Protein AF-A0A0N5CCK6-F1 (afdb_monomer_lite)

Sequence (85 aa):
MVRGKINPILRVHPIVSIIHTCNEPDKRCYFVVPFIIPDYYITTGSQLKFVYSVGTLELSKFYQGQKIECTKRLSRKIKNGYINY

Foldseek 3Di:
DDDDDDDDPDQDWDKDWDWACQVPPDPQKIKIHIDTDDSVQDDPDDDGPDDDDPDDDDVNDDDPPIDMDRDPVVVCPVVVDPPDD

pLDDT: mean 87.28, std 11.39, range [33.81, 95.38]

Organism: Strongyloides papillosus (NCBI:txid174720)

Structure (mmCIF, N/CA/C/O backbone):
data_AF-A0A0N5CCK6-F1
#
_entry.id   AF-A0A0N5CCK6-F1
#
loop_
_atom_site.group_PDB
_atom_site.id
_atom_site.type_symbol
_atom_site.label_atom_id
_atom_site.label_alt_id
_atom_site.label_comp_id
_atom_site.label_asym_id
_atom_site.label_entity_id
_atom_site.label_seq_id
_atom_site.pdbx_PDB_ins_code
_atom_site.Cartn_x
_atom_site.Cartn_y
_atom_site.Cartn_z
_atom_site.occupancy
_atom_site.B_iso_or_equiv
_atom_site.auth_seq_id
_atom_site.auth_comp_id
_atom_site.auth_asym_id
_atom_site.auth_atom_id
_atom_site.pdbx_PDB_model_num
ATOM 1 N N . MET A 1 1 ? 0.383 -10.921 5.648 1.00 81.88 1 MET A N 1
ATOM 2 C CA . MET A 1 1 ? -0.434 -9.998 6.471 1.00 81.88 1 MET A CA 1
ATOM 3 C C . MET A 1 1 ? 0.504 -8.979 7.097 1.00 81.88 1 MET A C 1
ATOM 5 O O . MET A 1 1 ? 1.495 -9.397 7.677 1.00 81.88 1 MET A O 1
ATOM 9 N N . VAL A 1 2 ? 0.224 -7.683 6.960 1.00 88.88 2 VAL A N 1
ATOM 10 C CA . VAL A 1 2 ? 1.003 -6.605 7.596 1.00 88.88 2 VAL A CA 1
ATOM 11 C C . VAL A 1 2 ? 0.205 -6.072 8.785 1.00 88.88 2 VAL A C 1
ATOM 13 O O . VAL A 1 2 ? -1.018 -5.969 8.702 1.00 88.88 2 VAL A O 1
ATOM 16 N N . ARG A 1 3 ? 0.878 -5.776 9.899 1.00 88.19 3 ARG A N 1
ATOM 17 C CA . ARG A 1 3 ? 0.283 -5.186 11.107 1.00 88.19 3 ARG A CA 1
ATOM 18 C C . ARG A 1 3 ? 1.141 -4.005 11.544 1.00 88.19 3 ARG A C 1
ATOM 20 O O . ARG A 1 3 ? 2.348 -4.030 11.344 1.00 88.19 3 ARG A O 1
ATOM 27 N N . GLY A 1 4 ? 0.514 -2.999 12.139 1.00 86.56 4 GLY A N 1
ATOM 28 C CA . GLY A 1 4 ? 1.205 -1.852 12.716 1.00 86.56 4 GLY A CA 1
ATOM 29 C C . GLY A 1 4 ? 0.535 -1.442 14.018 1.00 86.56 4 GLY A C 1
ATOM 30 O O . GLY A 1 4 ? -0.681 -1.571 14.161 1.00 86.56 4 GLY A O 1
ATOM 31 N N . LYS A 1 5 ? 1.336 -0.959 14.965 1.00 88.25 5 LYS A N 1
ATOM 32 C CA . LYS A 1 5 ? 0.872 -0.399 16.232 1.00 88.25 5 LYS A CA 1
ATOM 33 C C . LYS A 1 5 ? 1.533 0.953 16.433 1.00 88.25 5 LYS A C 1
ATOM 35 O O . LYS A 1 5 ? 2.703 1.139 16.123 1.00 88.25 5 LYS A O 1
ATOM 40 N N . ILE A 1 6 ? 0.774 1.890 16.973 1.00 87.88 6 ILE A N 1
ATOM 41 C CA . ILE A 1 6 ? 1.273 3.195 17.383 1.00 87.88 6 ILE A CA 1
ATOM 42 C C . ILE A 1 6 ? 0.591 3.575 18.696 1.00 87.88 6 ILE A C 1
ATOM 44 O O . ILE A 1 6 ? -0.533 3.143 18.952 1.00 87.88 6 ILE A O 1
ATOM 48 N N . ASN A 1 7 ? 1.270 4.374 19.518 1.00 85.12 7 ASN A N 1
ATOM 49 C CA . ASN A 1 7 ? 0.713 4.968 20.733 1.00 85.12 7 ASN A CA 1
ATOM 50 C C . ASN A 1 7 ? 0.580 6.483 20.515 1.00 85.12 7 ASN A C 1
ATOM 52 O O . ASN A 1 7 ? 1.482 7.229 20.901 1.00 85.12 7 ASN A O 1
ATOM 56 N N . PRO A 1 8 ? -0.468 6.955 19.821 1.00 74.69 8 PRO A N 1
ATOM 57 C CA . PRO A 1 8 ? -0.548 8.353 19.456 1.00 74.69 8 PRO A CA 1
ATOM 58 C C . PRO A 1 8 ? -1.291 9.159 20.526 1.00 74.69 8 PRO A C 1
ATOM 60 O O . PRO A 1 8 ? -2.213 8.668 21.175 1.00 74.69 8 PRO A O 1
ATOM 63 N N . ILE A 1 9 ? -0.908 10.428 20.668 1.00 70.69 9 ILE A N 1
ATOM 64 C CA . ILE A 1 9 ? -1.656 11.420 21.458 1.00 70.69 9 ILE A CA 1
ATOM 65 C C . ILE A 1 9 ? -2.885 11.917 20.663 1.00 70.69 9 ILE A C 1
ATOM 67 O O . ILE A 1 9 ? -3.882 12.327 21.248 1.00 70.69 9 ILE A O 1
ATOM 71 N N . LEU A 1 10 ? -2.835 11.848 19.323 1.00 80.19 10 LEU A N 1
ATOM 72 C CA . LEU A 1 10 ? -3.865 12.339 18.396 1.00 80.19 10 LEU A CA 1
ATOM 73 C C . LEU A 1 10 ? -4.427 11.223 17.500 1.00 80.19 10 LEU A C 1
ATOM 75 O O . LEU A 1 10 ? -3.848 10.142 17.389 1.00 80.19 10 LEU A O 1
ATOM 79 N N . ARG A 1 11 ? -5.547 11.494 16.814 1.00 80.75 11 ARG A N 1
ATOM 80 C CA . ARG A 1 11 ? -6.092 10.585 15.791 1.00 80.75 11 ARG A CA 1
ATOM 81 C C . ARG A 1 11 ? -5.085 10.427 14.641 1.00 80.75 11 ARG A C 1
ATOM 83 O O . ARG A 1 11 ? -4.491 11.402 14.192 1.00 80.75 11 ARG A O 1
ATOM 90 N N . VAL A 1 12 ? -4.908 9.192 14.173 1.00 85.62 12 VAL A N 1
ATOM 91 C CA . VAL A 1 12 ? -3.996 8.836 13.076 1.00 85.62 12 VAL A CA 1
ATOM 92 C C . VAL A 1 12 ? -4.777 8.361 11.856 1.00 85.62 12 VAL A C 1
ATOM 94 O O . VAL A 1 12 ? -5.786 7.679 12.007 1.00 85.62 12 VAL A O 1
ATOM 97 N N . HIS A 1 13 ? -4.269 8.674 10.663 1.00 90.31 13 HIS A N 1
ATOM 98 C CA . HIS A 1 13 ? -4.806 8.210 9.380 1.00 90.31 13 HIS A CA 1
ATOM 99 C C . HIS A 1 13 ? -3.722 7.398 8.653 1.00 90.31 13 HIS A C 1
ATOM 101 O O . HIS A 1 13 ? -2.844 7.979 8.008 1.00 90.31 13 HIS A O 1
ATOM 107 N N . PRO A 1 14 ? -3.694 6.064 8.822 1.00 90.25 14 PRO A N 1
ATOM 108 C CA . PRO A 1 14 ? -2.623 5.240 8.297 1.00 90.25 14 PRO A CA 1
ATOM 109 C C . PRO A 1 14 ? -2.723 5.083 6.780 1.00 90.25 14 PRO A C 1
ATOM 111 O O . PRO A 1 14 ? -3.801 4.900 6.215 1.00 90.25 14 PRO A O 1
ATOM 114 N N . ILE A 1 15 ? -1.558 5.079 6.135 1.00 92.25 15 ILE A N 1
ATOM 115 C CA . ILE A 1 15 ? -1.402 4.771 4.715 1.00 92.25 15 ILE A CA 1
ATOM 116 C C . ILE A 1 15 ? -0.483 3.559 4.604 1.00 92.25 15 ILE A C 1
ATOM 118 O O . ILE A 1 15 ? 0.632 3.568 5.127 1.00 92.25 15 ILE A O 1
ATOM 122 N N . VAL A 1 16 ? -0.936 2.528 3.897 1.00 91.56 16 VAL A N 1
ATOM 123 C CA . VAL A 1 16 ? -0.114 1.379 3.505 1.00 91.56 16 VAL A CA 1
ATOM 124 C C . VAL A 1 16 ? 0.177 1.516 2.023 1.00 91.56 16 VAL A C 1
ATOM 126 O O . VAL A 1 16 ? -0.729 1.769 1.244 1.00 91.56 16 VAL A O 1
ATOM 129 N N . SER A 1 17 ? 1.434 1.385 1.612 1.00 92.88 17 SER A N 1
ATOM 130 C CA . SER A 1 17 ? 1.801 1.482 0.197 1.00 92.88 17 SER A CA 1
ATOM 131 C C . SER A 1 17 ? 2.454 0.200 -0.287 1.00 92.88 17 SER A C 1
ATOM 133 O O . SER A 1 17 ? 3.296 -0.367 0.407 1.00 92.88 17 SER A O 1
ATOM 135 N N . ILE A 1 18 ? 2.082 -0.231 -1.489 1.00 93.44 18 ILE A N 1
ATOM 136 C CA . ILE A 1 18 ? 2.769 -1.305 -2.205 1.00 93.44 18 ILE A CA 1
ATOM 137 C C . ILE A 1 18 ? 3.828 -0.663 -3.088 1.00 93.44 18 ILE A C 1
ATOM 139 O O . ILE A 1 18 ? 3.525 0.241 -3.865 1.00 93.44 18 ILE A O 1
ATOM 143 N N . ILE A 1 19 ? 5.068 -1.125 -2.950 1.00 93.25 19 ILE A N 1
ATOM 144 C CA . ILE A 1 19 ? 6.207 -0.632 -3.719 1.00 93.25 19 ILE A CA 1
ATOM 145 C C . ILE A 1 19 ? 6.672 -1.753 -4.645 1.00 93.25 19 ILE A C 1
ATOM 147 O O . ILE A 1 19 ? 6.946 -2.855 -4.171 1.00 93.25 19 ILE A O 1
ATOM 151 N N . HIS A 1 20 ? 6.755 -1.493 -5.948 1.00 92.81 20 HIS A N 1
ATOM 152 C CA . HIS A 1 20 ? 7.120 -2.506 -6.938 1.00 92.81 20 HIS A CA 1
ATOM 153 C C . HIS A 1 20 ? 7.905 -1.927 -8.115 1.00 92.81 20 HIS A C 1
ATOM 155 O O . HIS A 1 20 ? 7.938 -0.721 -8.337 1.00 92.81 20 HIS A O 1
ATOM 161 N N . THR A 1 21 ? 8.514 -2.820 -8.891 1.00 93.88 21 THR A N 1
ATOM 162 C CA . THR A 1 21 ? 9.228 -2.503 -10.139 1.00 93.88 21 THR A CA 1
ATOM 163 C C . THR A 1 21 ? 8.630 -3.234 -11.346 1.00 93.88 21 THR A C 1
ATOM 165 O O . THR A 1 21 ? 9.267 -3.325 -12.390 1.00 93.88 21 THR A O 1
ATOM 168 N N . CYS A 1 22 ? 7.439 -3.833 -11.205 1.00 94.62 22 CYS A N 1
ATOM 169 C CA . CYS A 1 22 ? 6.748 -4.484 -12.324 1.00 94.62 22 CYS A CA 1
ATOM 170 C C . CYS A 1 22 ? 6.585 -3.486 -13.481 1.00 94.62 22 CYS A C 1
ATOM 172 O O . CYS A 1 22 ? 6.031 -2.411 -13.268 1.00 94.62 22 CYS A O 1
ATOM 174 N N . ASN A 1 23 ? 7.107 -3.839 -14.659 1.00 91.25 23 ASN A N 1
ATOM 175 C CA . ASN A 1 23 ? 7.158 -2.998 -15.861 1.00 91.25 23 ASN A CA 1
ATOM 176 C C . ASN A 1 23 ? 7.833 -1.622 -15.690 1.00 91.25 23 ASN A C 1
ATOM 178 O O . ASN A 1 23 ? 7.641 -0.749 -16.530 1.00 91.25 23 ASN A O 1
ATOM 182 N N . GLU A 1 24 ? 8.638 -1.420 -14.644 1.00 91.94 24 GLU A N 1
ATOM 183 C CA . GLU A 1 24 ? 9.423 -0.196 -14.475 1.00 91.94 24 GLU A CA 1
ATOM 184 C C . GLU A 1 24 ? 10.742 -0.322 -15.261 1.00 91.94 24 GLU A C 1
ATOM 186 O O . GLU A 1 24 ? 11.571 -1.175 -14.918 1.00 91.94 24 GLU A O 1
ATOM 191 N N . PRO A 1 25 ? 10.953 0.472 -16.330 1.00 89.94 25 PRO A N 1
ATOM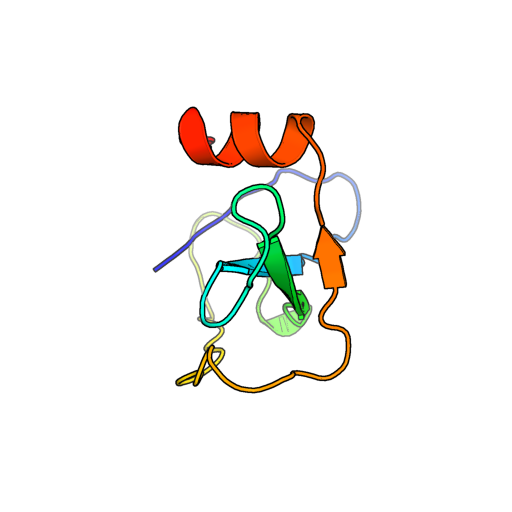 192 C CA . PRO A 1 25 ? 12.161 0.377 -17.146 1.00 89.94 25 PRO A CA 1
ATOM 193 C C . PRO A 1 25 ? 13.431 0.805 -16.398 1.00 89.94 25 PRO A C 1
ATOM 195 O O . PRO A 1 25 ? 14.507 0.263 -16.673 1.00 89.94 25 PRO A O 1
ATOM 198 N N . ASP A 1 26 ? 13.342 1.747 -15.452 1.00 91.00 26 ASP A N 1
ATOM 199 C CA . ASP A 1 26 ? 14.505 2.183 -14.680 1.00 91.00 26 ASP A CA 1
ATOM 200 C C . ASP A 1 26 ? 14.669 1.356 -13.396 1.00 91.00 26 ASP A C 1
ATOM 202 O O . ASP A 1 26 ? 13.916 1.470 -12.432 1.00 91.00 26 ASP A O 1
ATOM 206 N N . LYS A 1 27 ? 15.765 0.590 -13.318 1.00 83.44 27 LYS A N 1
ATOM 207 C CA . LYS A 1 27 ? 16.141 -0.228 -12.147 1.00 83.44 27 LYS A CA 1
ATOM 208 C C . LYS A 1 27 ? 16.368 0.569 -10.851 1.00 83.44 27 LYS A C 1
ATOM 210 O O . LYS A 1 27 ? 16.650 -0.025 -9.808 1.00 83.44 27 LYS A O 1
ATOM 215 N N . ARG A 1 28 ? 16.346 1.901 -10.902 1.00 89.00 28 ARG A N 1
ATOM 216 C CA . ARG A 1 28 ? 16.468 2.799 -9.743 1.00 89.00 28 ARG A CA 1
ATOM 217 C C . ARG A 1 28 ? 15.134 3.399 -9.315 1.00 89.00 28 ARG A C 1
ATOM 219 O O . ARG A 1 28 ? 15.104 4.021 -8.251 1.00 89.00 28 ARG A O 1
ATOM 226 N N . CYS A 1 29 ? 14.087 3.216 -10.109 1.00 92.75 29 CYS A N 1
ATOM 227 C CA . CYS A 1 29 ? 12.748 3.712 -9.856 1.00 92.75 29 CYS A CA 1
ATOM 228 C C . CYS A 1 29 ? 11.842 2.605 -9.321 1.00 92.75 29 CYS A C 1
ATOM 230 O O . CYS A 1 29 ? 12.062 1.414 -9.541 1.00 92.75 29 CYS A O 1
ATOM 232 N N . TYR A 1 30 ? 10.831 3.026 -8.570 1.00 94.50 30 TYR A N 1
ATOM 233 C CA . TYR A 1 30 ? 9.797 2.159 -8.038 1.00 94.50 30 TYR A CA 1
ATOM 234 C C . TYR A 1 30 ? 8.454 2.843 -8.199 1.00 94.50 30 TYR A C 1
ATOM 236 O O . TYR A 1 30 ? 8.306 4.030 -7.897 1.00 94.50 30 TYR A O 1
ATOM 244 N N . PHE A 1 31 ? 7.459 2.066 -8.582 1.00 95.00 31 PHE A N 1
ATOM 245 C CA . PHE A 1 31 ? 6.076 2.463 -8.458 1.00 95.00 31 PHE A CA 1
ATOM 246 C C . PHE A 1 31 ? 5.618 2.311 -7.008 1.00 95.00 31 PHE A C 1
ATOM 248 O O . PHE A 1 31 ? 5.864 1.285 -6.372 1.00 95.00 31 PHE A O 1
ATOM 255 N N . VAL A 1 32 ? 4.926 3.324 -6.495 1.00 95.06 32 VAL A N 1
ATOM 256 C CA . VAL A 1 32 ? 4.376 3.377 -5.139 1.00 95.06 32 VAL A CA 1
ATOM 257 C C . VAL A 1 32 ? 2.867 3.552 -5.243 1.00 95.06 32 VAL A C 1
ATOM 259 O O . VAL A 1 32 ? 2.394 4.607 -5.663 1.00 95.06 32 VAL A O 1
ATOM 262 N N . VAL A 1 33 ? 2.112 2.523 -4.860 1.00 95.38 33 VAL A N 1
ATOM 263 C CA . VAL A 1 33 ? 0.642 2.516 -4.877 1.00 95.38 33 VAL A CA 1
ATOM 264 C C . VAL A 1 33 ? 0.127 2.693 -3.445 1.00 95.38 33 VAL A C 1
ATOM 266 O O . VAL A 1 33 ? 0.269 1.760 -2.647 1.00 95.38 33 VAL A O 1
ATOM 269 N N . PRO A 1 34 ? -0.426 3.865 -3.078 1.00 94.62 34 PRO A N 1
ATOM 270 C CA . PRO A 1 34 ? -0.892 4.128 -1.722 1.00 94.62 34 PRO A CA 1
ATOM 271 C C . PRO A 1 34 ? -2.333 3.653 -1.494 1.00 94.62 34 PRO A C 1
ATOM 273 O O . PRO A 1 34 ? -3.220 3.890 -2.308 1.00 94.62 34 PRO A O 1
ATOM 276 N N . PHE A 1 35 ? -2.577 3.069 -0.325 1.00 93.31 35 PHE A N 1
ATOM 277 C CA . PHE A 1 35 ? -3.892 2.693 0.184 1.00 93.31 35 PHE A CA 1
ATOM 278 C C . PHE A 1 35 ? -4.123 3.377 1.525 1.00 93.31 35 PHE A C 1
ATOM 280 O O . PHE A 1 35 ? -3.384 3.161 2.489 1.00 93.31 35 PHE A O 1
ATOM 287 N N . ILE A 1 36 ? -5.157 4.208 1.584 1.00 93.00 36 ILE A N 1
ATOM 288 C CA . ILE A 1 36 ? -5.602 4.826 2.830 1.00 93.00 36 ILE A CA 1
ATOM 289 C C . ILE A 1 36 ? -6.414 3.783 3.588 1.00 93.00 36 ILE A C 1
ATOM 291 O O . ILE A 1 36 ? -7.372 3.232 3.047 1.00 93.00 36 ILE A O 1
ATOM 295 N N . ILE A 1 37 ? -6.033 3.516 4.834 1.00 92.69 37 ILE A N 1
ATOM 296 C CA . ILE A 1 37 ? -6.796 2.635 5.712 1.00 92.69 37 ILE A CA 1
ATOM 297 C C . ILE A 1 37 ? -7.906 3.470 6.353 1.00 92.69 37 ILE A C 1
ATOM 299 O O . ILE A 1 37 ? -7.593 4.424 7.068 1.00 92.69 37 ILE A O 1
ATOM 303 N N . PRO A 1 38 ? -9.190 3.147 6.124 1.00 92.94 38 PRO A N 1
ATOM 304 C CA . PRO A 1 38 ? -10.275 3.908 6.725 1.00 92.94 38 PRO A CA 1
ATOM 305 C C . PRO A 1 38 ? -10.243 3.840 8.254 1.00 92.94 38 PRO A C 1
ATOM 307 O O . PRO A 1 38 ? -9.962 2.786 8.826 1.00 92.94 38 PRO A O 1
ATOM 310 N N . ASP A 1 39 ? -10.617 4.940 8.912 1.00 90.81 39 ASP A N 1
ATOM 311 C CA . ASP A 1 39 ? -10.555 5.080 10.374 1.00 90.81 39 ASP A CA 1
ATOM 312 C C . ASP A 1 39 ? -11.273 3.953 11.135 1.00 90.81 39 ASP A C 1
ATOM 314 O O . ASP A 1 39 ? -10.830 3.550 12.206 1.00 90.81 39 ASP A O 1
ATOM 318 N N . TYR A 1 40 ? -12.356 3.401 10.583 1.00 90.75 40 TYR A N 1
ATOM 319 C CA . TYR A 1 40 ? -13.122 2.333 11.232 1.00 90.75 40 TYR A CA 1
ATOM 320 C C . TYR A 1 40 ? -12.396 0.974 11.268 1.00 90.75 40 TYR A C 1
ATOM 322 O O . TYR A 1 40 ? -12.803 0.093 12.021 1.00 90.75 40 TYR A O 1
ATOM 330 N N . TYR A 1 41 ? -11.305 0.801 10.510 1.00 92.25 41 TYR A N 1
ATOM 331 C CA . TYR A 1 41 ? -10.404 -0.353 10.637 1.00 92.25 41 TYR A CA 1
ATOM 332 C C . TYR A 1 41 ? -9.334 -0.161 11.721 1.00 92.25 41 TYR A C 1
ATOM 334 O O . TYR A 1 41 ? -8.594 -1.097 12.026 1.00 92.25 41 TYR A O 1
ATOM 342 N N . ILE A 1 42 ? -9.233 1.034 12.308 1.00 89.94 42 ILE A N 1
ATOM 343 C CA . ILE A 1 42 ? -8.270 1.345 13.362 1.00 89.94 42 ILE A CA 1
ATOM 344 C C . ILE A 1 42 ? -8.885 0.976 14.708 1.00 89.94 42 ILE A C 1
ATOM 346 O O . ILE A 1 42 ? -9.967 1.434 15.073 1.00 89.94 4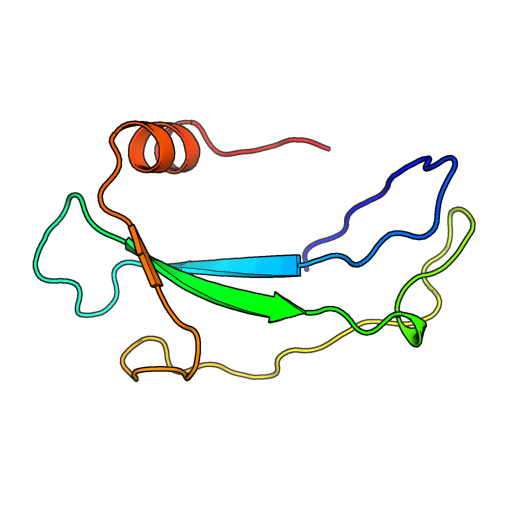2 ILE A O 1
ATOM 350 N N . THR A 1 43 ? -8.177 0.152 15.476 1.00 89.25 43 THR A N 1
ATOM 351 C CA . THR A 1 43 ? -8.669 -0.357 16.757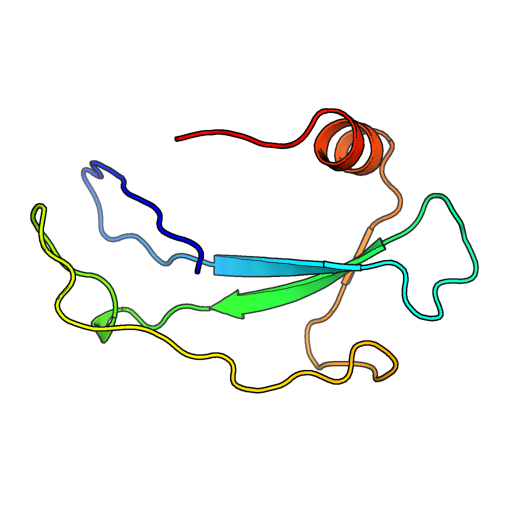 1.00 89.25 43 THR A CA 1
ATOM 352 C C . THR A 1 43 ? -7.770 0.076 17.895 1.00 89.25 43 THR A C 1
ATOM 354 O O . THR A 1 43 ? -6.553 -0.082 17.827 1.00 89.25 43 THR A O 1
ATOM 357 N N . THR A 1 44 ? -8.374 0.592 18.963 1.00 87.44 44 THR A N 1
ATOM 358 C CA . THR A 1 44 ? -7.675 0.883 20.214 1.00 87.44 44 THR A CA 1
ATOM 359 C C . THR A 1 44 ? -7.495 -0.399 21.032 1.00 87.44 44 THR A C 1
ATOM 361 O O . THR A 1 44 ? -8.389 -1.244 21.092 1.00 87.44 44 THR A O 1
ATOM 364 N N . GLY A 1 45 ? -6.329 -0.549 21.668 1.00 84.56 45 GLY A N 1
ATOM 365 C CA . GLY A 1 45 ? -5.970 -1.736 22.450 1.00 84.56 45 GLY A CA 1
ATOM 366 C C . GLY A 1 45 ? -5.064 -2.718 21.701 1.00 84.56 45 GLY A C 1
ATOM 367 O O . GLY A 1 45 ? -4.485 -2.401 20.665 1.00 84.56 45 GLY A O 1
ATOM 368 N N . SER A 1 46 ? -4.879 -3.910 22.268 1.00 82.75 46 SER A N 1
ATOM 369 C CA . SER A 1 46 ? -3.953 -4.934 21.756 1.00 82.75 46 SER A CA 1
ATOM 370 C C . SER A 1 46 ? -4.586 -5.921 20.771 1.00 82.75 46 SER A C 1
ATOM 372 O O . SER A 1 46 ? -3.860 -6.677 20.127 1.00 82.75 46 SER A O 1
ATOM 374 N N . GLN A 1 47 ? -5.915 -5.926 20.643 1.00 87.69 47 GLN A N 1
ATOM 375 C CA . GLN A 1 47 ? -6.650 -6.871 19.804 1.00 87.69 47 GLN A CA 1
ATOM 376 C C . GLN A 1 47 ? -7.255 -6.177 18.581 1.00 87.69 47 GLN A C 1
ATOM 378 O O . GLN A 1 47 ? -7.981 -5.190 18.702 1.00 87.69 47 GLN A O 1
ATOM 383 N N . LEU A 1 48 ? -6.965 -6.728 17.400 1.00 86.31 48 LEU A N 1
ATOM 384 C CA . LEU A 1 48 ? -7.554 -6.288 16.138 1.00 86.31 48 LEU A CA 1
ATOM 385 C C . LEU A 1 48 ? -9.014 -6.745 16.064 1.00 86.31 48 LEU A C 1
ATOM 387 O O . LEU A 1 48 ? -9.304 -7.924 16.245 1.00 86.31 48 LEU A O 1
ATOM 391 N N . LYS A 1 49 ? -9.915 -5.814 15.754 1.00 89.25 49 LYS A N 1
ATOM 392 C CA . LYS A 1 49 ? -11.350 -6.077 15.533 1.00 89.25 49 LYS A CA 1
ATOM 393 C C . LYS A 1 49 ? -11.698 -6.244 14.057 1.00 89.25 49 LYS A C 1
ATOM 395 O O . LYS A 1 49 ? -12.627 -6.969 13.728 1.00 89.25 49 LYS A O 1
ATOM 400 N N . PHE A 1 50 ? -10.947 -5.585 13.178 1.00 91.06 50 PHE A N 1
ATOM 401 C CA . PHE A 1 50 ? -11.196 -5.576 11.741 1.00 91.06 50 PHE A CA 1
ATOM 402 C C . PHE A 1 50 ? -9.898 -5.794 10.969 1.00 91.06 50 PHE A C 1
ATOM 404 O O . PHE A 1 50 ? -8.816 -5.413 11.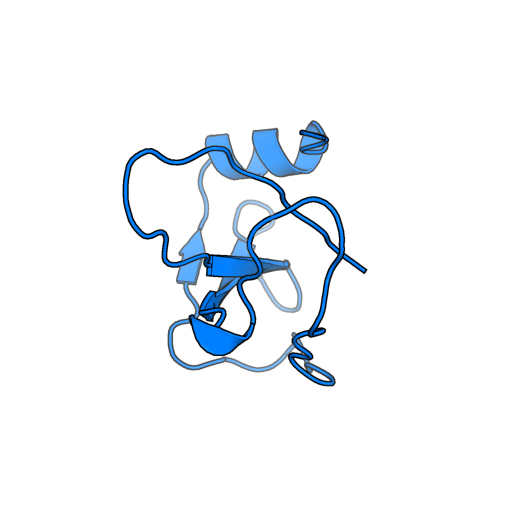419 1.00 91.06 50 PHE A O 1
ATOM 411 N N . VAL A 1 51 ? -10.017 -6.399 9.789 1.00 91.50 51 VAL A N 1
ATOM 412 C CA . VAL A 1 51 ? -8.907 -6.604 8.857 1.00 91.50 51 VAL A CA 1
ATOM 413 C C . VAL A 1 51 ? -9.272 -5.934 7.546 1.00 91.50 51 VAL A C 1
ATOM 415 O O . VAL A 1 51 ? -10.250 -6.311 6.905 1.00 91.50 51 VAL A O 1
ATOM 418 N N . TYR A 1 52 ? -8.485 -4.937 7.153 1.00 92.88 52 TYR A N 1
ATOM 419 C CA . TYR A 1 52 ? -8.647 -4.290 5.860 1.00 92.88 52 TYR A CA 1
ATOM 420 C C . TYR A 1 52 ? -8.017 -5.146 4.760 1.00 92.88 52 TYR A C 1
ATOM 422 O O . TYR A 1 52 ? -6.855 -5.546 4.867 1.00 92.88 52 TYR A O 1
ATOM 430 N N . SER A 1 53 ? -8.781 -5.408 3.700 1.00 93.81 53 SER A N 1
ATOM 431 C CA . SER A 1 53 ? -8.313 -6.107 2.506 1.00 93.81 53 SER A CA 1
ATOM 432 C C . SER A 1 53 ? -8.329 -5.159 1.314 1.00 93.81 53 SER A C 1
ATOM 434 O O . SER A 1 53 ? -9.368 -4.594 0.983 1.00 93.81 53 SER A O 1
ATOM 436 N N . VAL A 1 54 ? -7.181 -5.028 0.648 1.00 91.19 54 VAL A N 1
ATOM 437 C CA . VAL A 1 54 ? -7.060 -4.328 -0.644 1.00 91.19 54 VAL A CA 1
ATOM 438 C C . VAL A 1 54 ? -7.467 -5.214 -1.829 1.00 91.19 54 VAL A C 1
ATOM 440 O O . VAL A 1 54 ? -7.443 -4.763 -2.970 1.00 91.19 54 VAL A O 1
ATOM 443 N N . GLY A 1 55 ? -7.834 -6.475 -1.571 1.00 93.56 55 GLY A N 1
ATOM 444 C CA . GLY A 1 55 ? -8.116 -7.467 -2.603 1.00 93.56 55 GLY A CA 1
ATOM 445 C C . GLY A 1 55 ? -6.861 -7.916 -3.357 1.00 93.56 55 GLY A C 1
ATOM 446 O O . GLY A 1 55 ? -5.750 -7.891 -2.822 1.00 93.56 55 GLY A O 1
ATOM 447 N N . THR A 1 56 ? -7.058 -8.343 -4.604 1.00 94.38 56 THR A N 1
ATOM 448 C CA . THR A 1 56 ? -5.982 -8.747 -5.517 1.00 94.38 56 THR A CA 1
ATOM 449 C C . THR A 1 56 ? -5.640 -7.594 -6.452 1.00 94.38 56 THR A C 1
ATOM 451 O O . THR A 1 56 ? -6.529 -6.969 -7.027 1.00 94.38 56 THR A O 1
ATOM 454 N N . LEU A 1 57 ? -4.344 -7.331 -6.619 1.00 92.81 57 LEU A N 1
ATOM 455 C CA . LEU A 1 57 ? -3.830 -6.236 -7.436 1.00 92.81 57 LEU A CA 1
ATOM 456 C C . LEU A 1 57 ? -2.939 -6.773 -8.553 1.00 92.81 57 LEU A C 1
ATOM 458 O O . LEU A 1 57 ? -2.065 -7.603 -8.311 1.00 92.81 57 LEU A O 1
ATOM 462 N N . GLU A 1 58 ? -3.145 -6.248 -9.757 1.00 95.31 58 GLU A N 1
ATOM 463 C CA . GLU A 1 58 ? -2.347 -6.536 -10.943 1.00 95.31 58 GLU A CA 1
ATOM 464 C C . GLU A 1 58 ? -1.322 -5.413 -11.121 1.00 95.31 58 GLU A C 1
ATOM 466 O O . GLU A 1 58 ? -1.628 -4.347 -11.656 1.00 95.31 58 GLU A O 1
ATOM 471 N N . LEU A 1 59 ? -0.101 -5.634 -10.632 1.00 94.81 59 LEU A N 1
ATOM 472 C CA . LEU A 1 59 ? 0.930 -4.592 -10.514 1.00 94.81 59 LEU A CA 1
ATOM 473 C C . LEU A 1 59 ? 1.514 -4.130 -11.858 1.00 94.81 59 LEU A C 1
ATOM 475 O O . LEU A 1 59 ? 2.295 -3.183 -11.885 1.00 94.81 59 LEU A O 1
ATOM 479 N N . SER A 1 60 ? 1.146 -4.779 -12.964 1.00 92.62 60 SER A N 1
ATOM 480 C CA . SER A 1 60 ? 1.485 -4.331 -14.317 1.00 92.62 60 SER A CA 1
ATOM 481 C C . SER A 1 60 ? 0.627 -3.153 -14.800 1.00 92.62 60 SER A C 1
ATOM 483 O O . SER A 1 60 ? 0.993 -2.500 -15.779 1.00 92.62 60 SER A O 1
ATOM 485 N N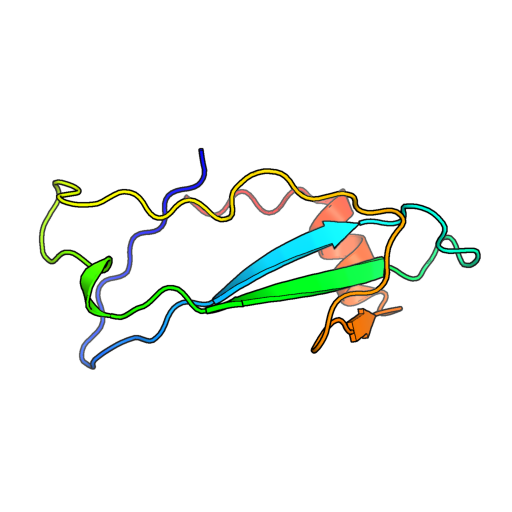 . LYS A 1 61 ? -0.504 -2.870 -14.134 1.00 91.00 61 LYS A N 1
ATOM 486 C CA . LYS A 1 61 ? -1.420 -1.770 -14.468 1.00 91.00 61 LYS A CA 1
ATOM 487 C C . LYS A 1 61 ? -1.071 -0.485 -13.720 1.00 91.00 61 LYS A C 1
ATOM 489 O O . LYS A 1 61 ? -0.541 -0.509 -12.611 1.00 91.00 61 LYS A O 1
ATOM 494 N N . PHE A 1 62 ? -1.454 0.642 -14.316 1.00 88.19 62 PHE A N 1
ATOM 495 C CA . PHE A 1 62 ? -1.403 1.942 -13.657 1.00 88.19 62 PHE A CA 1
ATOM 496 C C . PHE A 1 62 ? -2.604 2.129 -12.721 1.00 88.19 62 PHE A C 1
ATOM 498 O O . PHE A 1 62 ? -3.744 1.865 -13.110 1.00 88.19 62 PHE A O 1
ATOM 505 N N . TYR A 1 63 ? -2.353 2.624 -11.509 1.00 90.94 63 TYR A N 1
ATOM 506 C CA . TYR A 1 63 ? -3.385 2.910 -10.510 1.00 90.94 63 TYR A CA 1
ATOM 507 C C . TYR A 1 63 ? -3.499 4.413 -10.244 1.00 90.94 63 TYR A C 1
ATOM 509 O O . TYR A 1 63 ? -2.503 5.133 -10.182 1.00 90.94 63 TYR A O 1
ATOM 517 N N . GLN A 1 64 ? -4.721 4.904 -10.030 1.00 88.88 64 GLN A N 1
ATOM 518 C CA . GLN A 1 64 ? -4.932 6.307 -9.675 1.00 88.88 64 GLN A CA 1
ATOM 519 C C . GLN A 1 64 ? -4.206 6.646 -8.364 1.00 88.88 64 GLN A C 1
ATOM 521 O O . GLN A 1 64 ? -4.334 5.940 -7.367 1.00 88.88 64 GLN A O 1
ATOM 526 N N . GLY A 1 65 ? -3.441 7.740 -8.366 1.00 89.94 65 GLY A N 1
ATOM 527 C CA . GLY A 1 65 ? -2.652 8.166 -7.206 1.00 89.94 65 GLY A CA 1
ATOM 528 C C . GLY A 1 65 ? -1.329 7.412 -7.017 1.00 89.94 65 GLY A C 1
ATOM 529 O O . GLY A 1 65 ? -0.602 7.717 -6.069 1.00 89.94 65 GLY A O 1
ATOM 530 N N . GLN A 1 66 ? -0.989 6.475 -7.912 1.00 93.50 66 GLN A N 1
ATOM 531 C CA . GLN A 1 66 ? 0.336 5.862 -7.969 1.00 93.50 66 GLN A CA 1
ATOM 532 C C . GLN A 1 66 ? 1.406 6.923 -8.246 1.00 93.50 66 GLN A C 1
ATOM 534 O O . GLN A 1 66 ? 1.201 7.860 -9.021 1.00 93.50 66 GLN A O 1
ATOM 539 N N . LYS A 1 67 ? 2.562 6.772 -7.600 1.00 94.75 67 LYS A N 1
ATOM 540 C CA . LYS A 1 67 ? 3.731 7.641 -7.774 1.00 94.75 67 LYS A CA 1
ATOM 541 C C . LYS A 1 67 ? 4.909 6.837 -8.300 1.00 94.75 67 LYS A C 1
ATOM 543 O O . LYS A 1 67 ? 4.996 5.640 -8.046 1.00 94.75 67 LYS A O 1
ATOM 548 N N . ILE A 1 68 ? 5.829 7.513 -8.976 1.00 94.56 68 ILE A N 1
ATOM 549 C CA . ILE A 1 68 ? 7.129 6.958 -9.357 1.00 94.56 68 ILE A CA 1
ATOM 550 C C . ILE A 1 68 ? 8.178 7.604 -8.454 1.00 94.56 68 ILE A C 1
ATOM 552 O O . ILE A 1 68 ? 8.295 8.829 -8.410 1.00 94.56 68 ILE A O 1
ATOM 556 N N . GLU A 1 69 ? 8.930 6.795 -7.712 1.00 94.94 69 GLU A N 1
ATOM 557 C CA . GLU A 1 69 ? 10.005 7.260 -6.839 1.00 94.94 69 GLU A CA 1
ATOM 558 C C . GLU A 1 69 ? 11.347 6.637 -7.220 1.00 94.94 69 GLU A C 1
ATOM 560 O O . GLU A 1 69 ? 11.540 5.430 -7.118 1.00 94.94 69 GLU A O 1
ATOM 565 N N . CYS A 1 70 ? 12.319 7.483 -7.570 1.00 94.81 70 CYS A N 1
ATOM 566 C CA . CYS A 1 70 ? 13.653 7.062 -8.021 1.00 94.81 70 CYS A CA 1
ATOM 567 C C . CYS A 1 70 ? 14.769 7.401 -7.020 1.00 94.81 70 CYS A C 1
ATOM 569 O O . CYS A 1 70 ? 15.933 7.605 -7.375 1.00 94.81 70 CYS A O 1
ATOM 571 N N . THR A 1 71 ? 14.425 7.558 -5.738 1.00 92.31 71 THR A N 1
ATOM 572 C CA . THR A 1 71 ? 15.369 8.104 -4.758 1.00 92.31 71 THR A CA 1
ATOM 573 C C . THR A 1 71 ? 16.345 7.042 -4.250 1.00 92.31 71 THR A C 1
ATOM 575 O O . THR A 1 71 ? 15.962 5.949 -3.833 1.00 92.31 71 THR A O 1
ATOM 578 N N . LYS A 1 72 ? 17.634 7.404 -4.133 1.00 90.75 72 LYS A N 1
ATOM 579 C CA . LYS A 1 72 ? 18.645 6.555 -3.464 1.00 90.75 72 LYS A CA 1
ATOM 580 C C . LYS A 1 72 ? 18.233 6.176 -2.037 1.00 90.75 72 LYS A C 1
ATOM 582 O O . LYS A 1 72 ? 18.643 5.130 -1.537 1.00 90.75 72 LYS A O 1
ATOM 587 N N . ARG A 1 73 ? 17.467 7.045 -1.365 1.00 88.56 73 ARG A N 1
ATOM 588 C CA . ARG A 1 73 ? 16.928 6.793 -0.025 1.00 88.56 73 ARG A CA 1
ATOM 589 C C . ARG A 1 73 ? 15.983 5.598 -0.058 1.00 88.56 73 ARG A C 1
ATOM 591 O O . ARG A 1 73 ? 16.210 4.676 0.714 1.00 88.56 73 ARG A O 1
ATOM 598 N N . LEU A 1 74 ? 14.990 5.596 -0.949 1.00 87.56 74 LEU A N 1
ATOM 599 C CA . LEU A 1 74 ? 14.039 4.495 -1.088 1.00 87.56 74 LEU A CA 1
ATOM 600 C C . LEU A 1 74 ? 14.743 3.184 -1.455 1.00 87.56 74 LEU A C 1
ATOM 602 O O . LEU A 1 74 ? 14.537 2.181 -0.778 1.00 87.56 74 LEU A O 1
ATOM 606 N N . SER A 1 75 ? 15.673 3.213 -2.414 1.00 86.81 75 SER A N 1
ATOM 607 C CA . SER A 1 75 ? 16.466 2.029 -2.778 1.00 86.81 75 SER A CA 1
ATOM 608 C C . SER A 1 75 ? 17.222 1.439 -1.585 1.00 86.81 75 SER A C 1
ATOM 610 O O . SER A 1 75 ? 17.275 0.223 -1.427 1.00 86.81 75 SER A O 1
ATOM 612 N N . ARG A 1 76 ? 17.794 2.285 -0.716 1.00 88.69 76 ARG A N 1
ATOM 613 C CA . ARG A 1 76 ? 18.4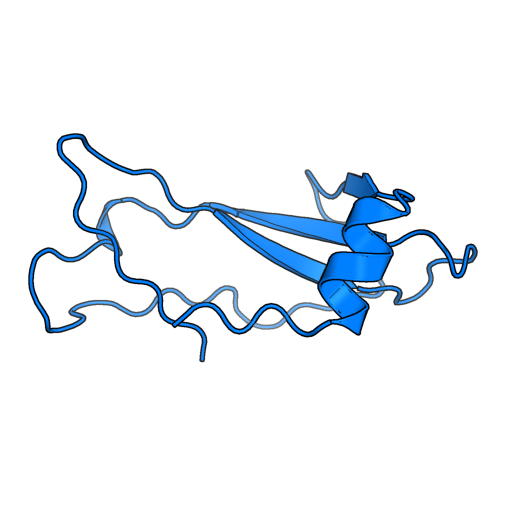37 1.832 0.529 1.00 88.69 76 ARG A CA 1
ATOM 614 C C . ARG A 1 76 ? 17.430 1.254 1.515 1.00 88.69 76 ARG A C 1
ATOM 616 O O . ARG A 1 76 ? 17.727 0.243 2.135 1.00 88.69 76 ARG A O 1
ATOM 623 N N . LYS A 1 77 ? 16.248 1.864 1.647 1.00 85.50 77 LYS A N 1
ATOM 624 C CA . LYS A 1 77 ? 15.193 1.347 2.525 1.00 85.50 77 LYS A CA 1
ATOM 625 C C . LYS A 1 77 ? 14.752 -0.060 2.122 1.00 85.50 77 LYS A C 1
ATOM 627 O O . LYS A 1 77 ? 14.673 -0.936 2.972 1.00 85.50 77 LYS A O 1
ATOM 632 N N . ILE A 1 78 ? 14.520 -0.282 0.832 1.00 83.19 78 ILE A N 1
ATOM 633 C CA . ILE A 1 78 ? 14.093 -1.586 0.312 1.00 83.19 78 ILE A CA 1
ATOM 634 C C . ILE A 1 78 ? 15.204 -2.626 0.498 1.00 83.19 78 ILE A C 1
ATOM 636 O O . ILE A 1 78 ? 14.944 -3.701 1.030 1.00 83.19 78 ILE A O 1
ATOM 640 N N . LYS A 1 79 ? 16.452 -2.289 0.141 1.00 81.56 79 LYS A N 1
ATOM 641 C CA . LYS A 1 79 ? 17.604 -3.199 0.285 1.00 81.56 79 LYS A CA 1
ATOM 642 C C . LYS A 1 79 ? 17.905 -3.582 1.730 1.00 81.56 79 LYS A C 1
ATOM 644 O O . LYS A 1 79 ? 18.269 -4.721 1.985 1.00 81.56 79 LYS A O 1
ATOM 649 N N . ASN A 1 80 ? 17.756 -2.643 2.659 1.00 81.31 80 ASN A N 1
ATOM 650 C CA . ASN A 1 80 ? 18.056 -2.885 4.066 1.00 81.31 80 ASN A CA 1
ATOM 651 C C . ASN A 1 80 ? 16.908 -3.580 4.810 1.00 81.31 80 ASN A C 1
ATOM 653 O O . ASN A 1 80 ? 17.060 -3.804 6.003 1.00 81.31 80 ASN A O 1
ATOM 657 N N . GLY A 1 81 ? 15.789 -3.891 4.134 1.00 64.06 81 GLY A N 1
ATOM 658 C CA . GLY A 1 81 ? 14.621 -4.548 4.714 1.00 64.06 81 GLY A CA 1
ATOM 659 C C . GLY A 1 81 ? 14.070 -3.766 5.902 1.00 64.06 81 GLY A C 1
ATOM 660 O O . GLY A 1 81 ? 14.500 -3.972 7.029 1.00 64.06 81 GLY A O 1
ATOM 661 N N . TYR A 1 82 ? 13.109 -2.864 5.680 1.00 58.16 82 TYR A N 1
ATOM 662 C CA . TYR A 1 82 ? 12.409 -2.186 6.780 1.00 58.16 82 TYR A CA 1
ATOM 663 C C . TYR A 1 82 ? 11.614 -3.201 7.626 1.00 58.16 82 TYR A C 1
ATOM 665 O O . TYR A 1 82 ? 10.413 -3.374 7.453 1.00 58.16 82 TYR A O 1
ATOM 673 N N . ILE A 1 83 ? 12.308 -3.851 8.559 1.00 44.50 83 ILE A N 1
ATOM 674 C CA . ILE A 1 83 ? 11.779 -4.445 9.775 1.00 44.50 83 ILE A CA 1
ATOM 675 C C . ILE A 1 83 ? 11.776 -3.307 10.796 1.00 44.50 83 ILE A C 1
ATOM 677 O O . ILE A 1 83 ? 12.803 -2.980 11.381 1.00 44.50 83 ILE A O 1
ATOM 681 N N . ASN A 1 84 ? 10.633 -2.655 10.970 1.00 33.81 84 ASN A N 1
ATOM 682 C CA . ASN A 1 84 ? 10.338 -1.972 12.224 1.00 33.81 84 ASN A CA 1
ATOM 683 C C . ASN A 1 84 ? 9.099 -2.675 12.779 1.00 33.81 84 ASN A C 1
ATOM 685 O O . ASN A 1 84 ? 8.042 -2.620 12.146 1.00 33.81 84 ASN A O 1
ATOM 689 N N . TYR A 1 85 ? 9.301 -3.422 13.868 1.00 35.91 85 TYR A N 1
ATOM 690 C CA . TYR A 1 85 ? 8.257 -4.084 14.655 1.00 35.91 85 TYR A CA 1
ATOM 691 C C . TYR A 1 85 ? 7.424 -3.059 15.427 1.00 35.91 85 TYR A C 1
ATOM 693 O O . TYR A 1 85 ? 8.023 -2.064 15.898 1.00 35.91 85 TYR A O 1
#

Radius of gyration: 15.0 Å; chains: 1; bounding box: 32×22×40 Å

Secondary structure (DSSP, 8-state):
--------SS----EEEEEE-TT-S-TT-EEEEEEEPPGGG--SSSS-----------TTS--TT-EEE--HHHHHHHHT-----